Protein AF-A0A845X7D4-F1 (afdb_monomer_lite)

pLDDT: mean 82.33, std 16.06, range [38.34, 96.38]

Secondary structure (DSSP, 8-state):
---PPP----TT---HHHHHHHHHHHHHHHHTT--HHHHHHHHHTTTTT--HHHHHHHHHHHHHHHHH-SS--HHHHHHHHHHHHHHTT-GGGHHHHHHHHHHHHHHHHHHHHT----------

Foldseek 3Di:
DDDDDDDDDDPQADDLVVLVVLVVCLLVCLVVPPDLVNVVVSCVVCVVHYALVNLVVSLVVVLVVVLVDLDQDLSQLVSLQSSLVSQCVPVRCPSSSVSSNVSSVSSVVSNVVVPPDPCPPDDD

Radius of gyration: 17.52 Å; chains: 1; bounding box: 49×39×61 Å

Structure (mmCIF, N/CA/C/O backbone):
data_AF-A0A845X7D4-F1
#
_entry.id   AF-A0A845X7D4-F1
#
loop_
_atom_site.group_PDB
_atom_site.id
_atom_site.type_symbol
_atom_site.label_atom_id
_atom_site.label_alt_id
_atom_site.label_comp_id
_atom_site.label_asym_id
_atom_site.label_entity_id
_atom_site.label_seq_id
_atom_site.pdbx_PDB_ins_code
_atom_site.Cartn_x
_atom_site.Cartn_y
_atom_site.Cartn_z
_atom_site.occupancy
_atom_site.B_iso_or_equiv
_atom_site.auth_seq_id
_atom_site.auth_comp_id
_atom_site.auth_asym_id
_atom_site.auth_atom_id
_atom_site.pdbx_PDB_model_num
ATOM 1 N N . MET A 1 1 ? 12.071 -30.432 2.564 1.00 39.97 1 MET A N 1
ATOM 2 C CA . MET A 1 1 ? 12.683 -29.546 3.575 1.00 39.97 1 MET A CA 1
ATOM 3 C C . MET A 1 1 ? 11.753 -28.360 3.753 1.00 39.97 1 MET A C 1
ATOM 5 O O . MET A 1 1 ? 11.702 -27.494 2.894 1.00 39.97 1 MET A O 1
ATOM 9 N N . THR A 1 2 ? 10.911 -28.405 4.778 1.00 41.59 2 THR A N 1
ATOM 10 C CA . THR A 1 2 ? 9.905 -27.388 5.103 1.00 41.59 2 THR A CA 1
ATOM 11 C C . THR A 1 2 ? 10.550 -26.330 5.996 1.00 41.59 2 THR A C 1
ATOM 13 O O . THR A 1 2 ? 10.713 -26.557 7.192 1.00 41.59 2 THR A O 1
ATOM 16 N N . SER A 1 3 ? 10.941 -25.185 5.432 1.00 38.34 3 SER A N 1
ATOM 17 C CA . SER A 1 3 ? 11.359 -24.036 6.243 1.00 38.34 3 SER A CA 1
ATOM 18 C C . SER A 1 3 ? 10.124 -23.309 6.762 1.00 38.34 3 SER A C 1
ATOM 20 O O . SER A 1 3 ? 9.550 -22.466 6.081 1.00 38.34 3 SER A O 1
ATOM 22 N N . GLN A 1 4 ? 9.719 -23.667 7.978 1.00 43.06 4 GLN A N 1
ATOM 23 C CA . GLN A 1 4 ? 8.914 -22.802 8.833 1.00 43.06 4 GLN A CA 1
ATOM 24 C C . GLN A 1 4 ? 9.759 -21.579 9.220 1.00 43.06 4 GLN A C 1
ATOM 26 O O . GLN A 1 4 ? 10.882 -21.733 9.703 1.00 43.06 4 GLN A O 1
ATOM 31 N N . SER A 1 5 ? 9.233 -20.375 9.004 1.00 43.94 5 SER A N 1
ATOM 32 C CA . SER A 1 5 ? 9.766 -19.137 9.586 1.00 43.94 5 SER A CA 1
ATOM 33 C C . SER A 1 5 ? 8.995 -18.809 10.874 1.00 43.94 5 SER A C 1
ATOM 35 O O . SER A 1 5 ? 7.811 -19.131 10.959 1.00 43.94 5 SER A O 1
ATOM 37 N N . PRO A 1 6 ? 9.662 -18.252 11.899 1.00 47.12 6 PRO A N 1
ATOM 38 C CA . PRO A 1 6 ? 9.179 -18.261 13.277 1.00 47.12 6 PRO A CA 1
ATOM 39 C C . PRO A 1 6 ? 7.992 -17.315 13.480 1.00 47.12 6 PRO A C 1
ATOM 41 O O . PRO A 1 6 ? 8.130 -16.101 13.357 1.00 47.12 6 PRO A O 1
ATOM 44 N N . SER A 1 7 ? 6.846 -17.877 13.862 1.00 46.81 7 SER A N 1
ATOM 45 C CA . SER A 1 7 ? 5.705 -17.145 14.410 1.00 46.81 7 SER A CA 1
ATOM 46 C C . SER A 1 7 ? 6.124 -16.507 15.737 1.00 46.81 7 SER A C 1
ATOM 48 O O . SER A 1 7 ? 6.358 -17.220 16.715 1.00 46.81 7 SER A O 1
ATOM 50 N N . THR A 1 8 ? 6.252 -15.180 15.791 1.00 51.12 8 THR A N 1
ATOM 51 C CA . THR A 1 8 ? 6.519 -14.481 17.056 1.00 51.12 8 THR A CA 1
ATOM 52 C C . THR A 1 8 ? 5.199 -14.043 17.675 1.00 51.12 8 THR A C 1
ATOM 54 O O . THR A 1 8 ? 4.535 -13.123 17.214 1.00 51.12 8 THR A O 1
ATOM 57 N N . THR A 1 9 ? 4.826 -14.756 18.733 1.00 65.62 9 THR A N 1
ATOM 58 C CA . THR A 1 9 ? 3.685 -14.509 19.614 1.00 65.62 9 THR A CA 1
ATOM 59 C C . THR A 1 9 ? 3.789 -13.140 20.301 1.00 65.62 9 THR A C 1
ATOM 61 O O . THR A 1 9 ? 4.676 -12.918 21.122 1.00 65.62 9 THR A O 1
ATOM 64 N N . GLY A 1 10 ? 2.832 -12.258 20.004 1.00 41.97 10 GLY A N 1
ATOM 65 C CA . GLY A 1 10 ? 2.522 -10.993 20.683 1.00 41.97 10 GLY A CA 1
ATOM 66 C C . GLY A 1 10 ? 1.038 -10.644 20.455 1.00 41.97 10 GLY A C 1
ATOM 67 O O . GLY A 1 10 ? 0.428 -11.221 19.558 1.00 41.97 10 GLY A O 1
ATOM 68 N N . PRO A 1 11 ? 0.401 -9.806 21.292 1.00 43.91 11 PRO A N 1
ATOM 69 C CA . PRO A 1 11 ? -1.053 -9.795 21.499 1.00 43.91 11 PRO A CA 1
ATOM 70 C C . PRO A 1 11 ? -1.843 -9.455 20.227 1.00 43.91 11 PRO A C 1
ATOM 72 O O . PRO A 1 11 ? -1.769 -8.332 19.761 1.00 43.91 11 PRO A O 1
ATOM 75 N N . VAL A 1 12 ? -2.612 -10.422 19.706 1.00 51.91 12 VAL A N 1
ATOM 76 C CA . VAL A 1 12 ? -3.676 -10.313 18.673 1.00 51.91 12 VAL A CA 1
ATOM 77 C C . VAL A 1 12 ? -3.433 -9.290 17.543 1.00 51.91 12 VAL A C 1
ATOM 79 O O . VAL A 1 12 ? -4.366 -8.680 17.033 1.00 51.91 12 VAL A O 1
ATOM 82 N N . THR A 1 13 ? -2.187 -9.108 17.117 1.00 57.41 13 THR A N 1
ATOM 83 C CA . THR A 1 13 ? -1.832 -8.338 15.923 1.00 57.41 13 THR A CA 1
ATOM 84 C C . THR A 1 13 ? -1.454 -9.303 14.809 1.00 57.41 13 THR A C 1
ATOM 86 O O . THR A 1 13 ? -0.921 -10.389 15.044 1.00 57.41 13 THR A O 1
ATOM 89 N N . LEU A 1 14 ? -1.790 -8.943 13.573 1.00 74.94 14 LEU A N 1
ATOM 90 C CA . LEU A 1 14 ? -1.431 -9.740 12.408 1.00 74.94 14 LEU A CA 1
ATOM 91 C C . LEU A 1 14 ? 0.101 -9.872 12.285 1.00 74.94 14 LEU A C 1
ATOM 93 O O . LEU A 1 14 ? 0.813 -8.871 12.315 1.00 74.94 14 LEU A O 1
ATOM 97 N N . ASP A 1 15 ? 0.604 -11.095 12.102 1.00 81.56 15 ASP A N 1
ATOM 98 C CA . ASP A 1 15 ? 2.016 -11.338 11.773 1.00 81.56 15 ASP A CA 1
ATOM 99 C C . ASP A 1 15 ? 2.317 -10.944 10.311 1.00 81.56 15 ASP A C 1
ATOM 101 O O . ASP A 1 15 ? 1.406 -10.802 9.485 1.00 81.56 15 ASP A O 1
ATOM 105 N N . ALA A 1 16 ? 3.599 -10.801 9.962 1.00 80.62 16 ALA A N 1
ATOM 106 C CA . ALA A 1 16 ? 4.057 -10.449 8.622 1.00 80.62 16 ALA A CA 1
ATOM 107 C C . ALA A 1 16 ? 3.456 -11.329 7.511 1.00 80.62 16 ALA A C 1
ATOM 109 O O . ALA A 1 16 ? 3.140 -10.811 6.439 1.00 80.62 16 ALA A O 1
ATOM 110 N N . ALA A 1 17 ? 3.256 -12.628 7.759 1.00 85.38 17 ALA A N 1
ATOM 111 C CA . ALA A 1 17 ? 2.624 -13.527 6.789 1.00 85.38 17 ALA A CA 1
ATOM 112 C C . ALA A 1 17 ? 1.143 -13.192 6.546 1.00 85.38 17 ALA A C 1
ATOM 114 O O . ALA A 1 17 ? 0.632 -13.307 5.431 1.00 85.38 17 ALA A O 1
ATOM 115 N N . GLY A 1 18 ? 0.432 -12.745 7.580 1.00 89.94 18 GLY A N 1
ATOM 116 C CA . GLY A 1 18 ? -0.958 -12.350 7.419 1.00 89.94 18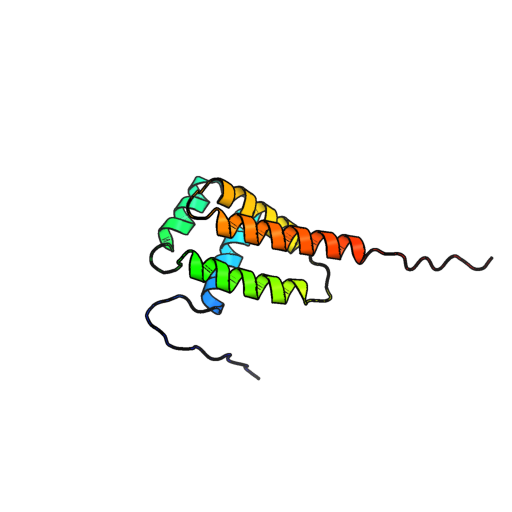 GLY A CA 1
ATOM 117 C C . GLY A 1 18 ? -1.085 -11.005 6.693 1.00 89.94 18 GLY A C 1
ATOM 118 O O . GLY A 1 18 ? -1.980 -10.852 5.865 1.00 89.94 18 GLY A O 1
ATOM 119 N N . TYR A 1 19 ? -0.184 -10.048 6.948 1.00 90.31 19 TYR A N 1
ATOM 120 C CA . TYR A 1 19 ? -0.145 -8.797 6.184 1.00 90.31 19 TYR A CA 1
ATOM 121 C C . TYR A 1 19 ? 0.179 -9.053 4.711 1.00 90.31 19 TYR A C 1
ATOM 123 O O . TYR A 1 19 ? -0.454 -8.464 3.839 1.00 90.31 19 TYR A O 1
ATOM 131 N N . GLU A 1 20 ? 1.081 -9.994 4.427 1.00 90.75 20 GLU A N 1
ATOM 132 C CA . GLU A 1 20 ? 1.369 -10.438 3.063 1.00 90.75 20 GLU A CA 1
ATOM 133 C C . GLU A 1 20 ? 0.132 -11.015 2.375 1.00 90.75 20 GLU A C 1
ATOM 135 O O . GLU A 1 20 ? -0.172 -10.647 1.238 1.00 90.75 20 GLU A O 1
ATOM 140 N N . PHE A 1 21 ? -0.636 -11.848 3.078 1.00 91.81 21 PHE A N 1
ATOM 141 C CA . PHE A 1 21 ? -1.898 -12.369 2.564 1.00 91.81 21 PHE A CA 1
ATOM 142 C C . PHE A 1 21 ? -2.911 -11.251 2.271 1.00 91.81 21 PHE A C 1
ATOM 144 O O . PHE A 1 21 ? -3.486 -11.208 1.183 1.00 91.81 21 PHE A O 1
ATOM 151 N N . LEU A 1 22 ? -3.113 -10.317 3.208 1.00 93.44 22 LEU A N 1
ATOM 152 C CA . LEU A 1 22 ? -4.031 -9.189 3.019 1.00 93.44 22 LEU A CA 1
ATOM 153 C C . LEU A 1 22 ? -3.599 -8.287 1.862 1.00 93.44 22 LEU A C 1
ATOM 155 O O . LEU A 1 22 ? -4.438 -7.869 1.067 1.00 93.44 22 LEU A O 1
ATOM 159 N N . TRP A 1 23 ? -2.302 -8.009 1.748 1.00 93.38 23 TRP A N 1
ATOM 160 C CA . TRP A 1 23 ? -1.753 -7.196 0.671 1.00 93.38 23 TRP A CA 1
ATOM 161 C C . TRP A 1 23 ? -1.906 -7.873 -0.686 1.00 93.38 23 TRP A C 1
ATOM 163 O O . TRP A 1 23 ? -2.315 -7.234 -1.651 1.00 93.38 23 TRP A O 1
ATOM 173 N N . THR A 1 24 ? -1.650 -9.178 -0.756 1.00 92.31 24 THR A N 1
ATOM 174 C CA . THR A 1 24 ? -1.829 -9.967 -1.980 1.00 92.31 24 THR A CA 1
ATOM 175 C C . THR A 1 24 ? -3.286 -9.927 -2.432 1.00 92.31 24 THR A C 1
ATOM 177 O O . THR A 1 24 ? -3.556 -9.558 -3.572 1.00 92.31 24 THR A O 1
ATOM 180 N N . GLN A 1 25 ? -4.228 -10.152 -1.512 1.00 93.31 25 GLN A N 1
ATOM 181 C CA . GLN A 1 25 ? -5.661 -10.041 -1.794 1.00 93.31 25 GLN A CA 1
ATOM 182 C C . GLN A 1 25 ? -6.061 -8.640 -2.271 1.00 93.31 25 GLN A C 1
ATOM 184 O O . GLN A 1 25 ? -6.920 -8.505 -3.141 1.00 93.31 25 GLN A O 1
ATOM 189 N N . LEU A 1 26 ? -5.436 -7.591 -1.731 1.00 92.81 26 LEU A N 1
ATOM 190 C CA . LEU A 1 26 ? -5.682 -6.212 -2.142 1.00 92.81 26 LEU A CA 1
ATOM 191 C C . LEU A 1 26 ? -5.159 -5.936 -3.561 1.00 92.81 26 LEU A C 1
ATOM 193 O O . LEU A 1 26 ? -5.869 -5.334 -4.366 1.00 92.81 26 LEU A O 1
ATOM 197 N N . LEU A 1 27 ? -3.950 -6.407 -3.886 1.00 93.06 27 LEU A N 1
ATOM 198 C CA . LEU A 1 27 ? -3.352 -6.290 -5.220 1.00 93.06 27 LEU A CA 1
ATOM 199 C C . LEU A 1 27 ? -4.161 -7.061 -6.265 1.00 93.06 27 LEU A C 1
ATOM 201 O O . LEU A 1 27 ? -4.426 -6.542 -7.349 1.00 93.06 27 LEU A O 1
ATOM 205 N N . GLU A 1 28 ? -4.558 -8.291 -5.943 1.00 93.06 28 GLU A N 1
ATOM 206 C CA . GLU A 1 28 ? -5.410 -9.111 -6.798 1.00 93.06 28 GLU A CA 1
ATOM 207 C C . GLU A 1 28 ? -6.786 -8.475 -6.960 1.00 93.06 28 GLU A C 1
ATOM 209 O O . GLU A 1 28 ? -7.283 -8.363 -8.076 1.00 93.06 28 GLU A O 1
ATOM 214 N N . GLY A 1 29 ? -7.394 -8.007 -5.873 1.00 92.31 29 GLY A N 1
ATOM 215 C CA . GLY A 1 29 ? -8.682 -7.333 -5.903 1.00 92.31 29 GLY A CA 1
ATOM 216 C C . GLY A 1 29 ? -8.676 -6.102 -6.806 1.00 92.31 29 GLY A C 1
ATOM 217 O O . GLY A 1 29 ? -9.520 -5.983 -7.696 1.00 92.31 29 GLY A O 1
ATOM 218 N N . ALA A 1 30 ? -7.683 -5.228 -6.636 1.00 89.12 30 ALA A N 1
ATOM 219 C CA . ALA A 1 30 ? -7.502 -4.052 -7.480 1.00 89.12 30 ALA A CA 1
ATOM 220 C C . ALA A 1 30 ? -7.295 -4.433 -8.958 1.00 89.12 30 ALA A C 1
ATOM 222 O O . ALA A 1 30 ? -7.942 -3.865 -9.836 1.00 89.12 30 ALA A O 1
ATOM 223 N N . ALA A 1 31 ? -6.463 -5.442 -9.243 1.00 87.62 31 ALA A N 1
ATOM 224 C CA . ALA A 1 31 ? -6.236 -5.926 -10.607 1.00 87.62 31 ALA A CA 1
ATOM 225 C C . ALA A 1 31 ? -7.489 -6.562 -11.243 1.00 87.62 31 ALA A C 1
ATOM 227 O O . ALA A 1 31 ? -7.683 -6.464 -12.452 1.00 87.62 31 ALA A O 1
ATOM 228 N N . ASN A 1 32 ? -8.363 -7.171 -10.438 1.00 89.69 32 ASN A N 1
ATOM 229 C CA . ASN A 1 32 ? -9.638 -7.756 -10.864 1.00 89.69 32 ASN A CA 1
ATOM 230 C C . ASN A 1 32 ? -10.796 -6.736 -10.896 1.00 89.69 32 ASN A C 1
ATOM 232 O O . ASN A 1 32 ? -11.961 -7.128 -10.983 1.00 89.69 32 ASN A O 1
ATOM 236 N N . GLY A 1 33 ? -10.504 -5.433 -10.813 1.00 87.75 33 GLY A N 1
ATOM 237 C CA . GLY A 1 33 ? -11.500 -4.372 -10.971 1.00 87.75 33 GLY A CA 1
ATOM 238 C C . GLY A 1 33 ? -12.377 -4.147 -9.741 1.00 87.75 33 GLY A C 1
ATOM 239 O O . GLY A 1 33 ? -13.572 -3.878 -9.874 1.00 87.75 33 GLY A O 1
ATOM 240 N N . TRP A 1 34 ? -11.826 -4.278 -8.530 1.00 91.00 34 TRP A N 1
ATOM 241 C CA . TRP A 1 34 ? -12.542 -3.857 -7.325 1.00 91.00 34 TRP A CA 1
ATOM 242 C C . TRP A 1 34 ? -12.943 -2.382 -7.403 1.00 91.00 34 TRP A C 1
ATOM 244 O O . TRP A 1 34 ? -12.108 -1.492 -7.532 1.00 91.00 34 TRP A O 1
ATOM 254 N N . ASP A 1 35 ? -14.242 -2.125 -7.258 1.00 86.31 35 ASP A N 1
ATOM 255 C CA . ASP A 1 35 ? -14.751 -0.770 -7.081 1.00 86.31 35 ASP A CA 1
ATOM 256 C C . ASP A 1 35 ? -14.501 -0.264 -5.644 1.00 86.31 35 ASP A C 1
ATOM 258 O O . ASP A 1 35 ? -14.300 -1.048 -4.704 1.00 86.31 35 ASP A O 1
ATOM 262 N N . ARG A 1 36 ? -14.573 1.059 -5.445 1.00 83.88 36 ARG A N 1
ATOM 263 C CA . ARG A 1 36 ? -14.403 1.730 -4.146 1.00 83.88 36 ARG A CA 1
ATOM 264 C C . ARG A 1 36 ? -15.235 1.113 -3.028 1.00 83.88 36 ARG A C 1
ATOM 266 O O . ARG A 1 36 ? -14.754 1.039 -1.899 1.00 83.88 36 ARG A O 1
ATOM 273 N N . HIS A 1 37 ? -16.468 0.683 -3.295 1.00 88.94 37 HIS A N 1
ATOM 274 C CA . HIS A 1 37 ? -17.301 0.067 -2.254 1.00 88.94 37 HIS A CA 1
ATOM 275 C C . HIS A 1 37 ? -16.700 -1.250 -1.736 1.00 88.94 37 HIS A C 1
ATOM 277 O O . HIS A 1 37 ? -16.682 -1.510 -0.533 1.00 88.94 37 HIS A O 1
ATOM 283 N N . ARG A 1 38 ? -16.158 -2.076 -2.638 1.00 91.12 38 ARG A N 1
ATOM 284 C CA . ARG A 1 38 ? -15.566 -3.371 -2.286 1.00 91.12 38 ARG A CA 1
ATOM 285 C C . ARG A 1 38 ? -14.269 -3.197 -1.504 1.00 91.12 38 ARG A C 1
ATOM 287 O O . ARG A 1 38 ? -14.046 -3.918 -0.536 1.00 91.12 38 ARG A O 1
ATOM 294 N N . MET A 1 39 ? -13.471 -2.200 -1.878 1.00 89.00 39 MET A N 1
ATOM 295 C CA . MET A 1 39 ? -12.236 -1.860 -1.176 1.00 89.00 39 MET A CA 1
ATOM 296 C C . MET A 1 39 ? -12.510 -1.348 0.240 1.00 89.00 39 MET A C 1
ATOM 298 O O . MET A 1 39 ? -11.907 -1.830 1.191 1.00 89.00 39 MET A O 1
ATOM 302 N N . GLN A 1 40 ? -13.490 -0.452 0.405 1.00 88.62 40 GLN A N 1
ATOM 303 C CA . GLN A 1 40 ? -13.922 0.012 1.729 1.00 88.62 40 GLN A CA 1
ATOM 304 C C . GLN A 1 40 ? -14.402 -1.143 2.609 1.00 88.62 40 GLN A C 1
ATOM 306 O O . GLN A 1 40 ? -13.988 -1.251 3.759 1.00 88.62 40 GLN A O 1
ATOM 311 N N . LYS A 1 41 ? -15.223 -2.046 2.057 1.00 91.44 41 LYS A N 1
ATOM 312 C CA . LYS A 1 41 ? -15.695 -3.226 2.790 1.00 91.44 41 LYS A CA 1
ATOM 313 C C . LYS A 1 41 ? -14.538 -4.121 3.236 1.00 91.44 41 LYS A C 1
ATOM 315 O O . LYS A 1 41 ? -14.560 -4.602 4.361 1.00 91.44 41 LYS A O 1
ATOM 320 N N . PHE A 1 42 ? -13.531 -4.322 2.387 1.00 91.88 42 PHE A N 1
ATOM 321 C CA . PHE A 1 42 ? -12.340 -5.087 2.750 1.00 91.88 42 PHE A CA 1
ATOM 322 C C . PHE A 1 42 ? -11.617 -4.470 3.953 1.00 91.88 42 PHE A C 1
ATOM 324 O O . PHE A 1 42 ? -11.344 -5.183 4.915 1.00 91.88 42 PHE A O 1
ATOM 331 N N . PHE A 1 43 ? -11.369 -3.156 3.933 1.00 89.69 43 PHE A N 1
ATOM 332 C CA . PHE A 1 43 ? -10.728 -2.459 5.052 1.00 89.69 43 PHE A CA 1
ATOM 333 C C . PHE A 1 43 ? -11.561 -2.515 6.332 1.00 89.69 43 PHE A C 1
ATOM 335 O O . PHE A 1 43 ? -11.015 -2.835 7.384 1.00 89.69 43 PHE A O 1
ATOM 342 N N . ALA A 1 44 ? -12.879 -2.337 6.233 1.00 89.94 44 ALA A N 1
ATOM 343 C CA . ALA A 1 44 ? -13.778 -2.452 7.379 1.00 89.94 44 ALA A CA 1
ATOM 344 C C . ALA A 1 44 ? -13.787 -3.863 8.004 1.00 89.94 44 ALA A C 1
ATOM 346 O O . ALA A 1 44 ? -13.994 -4.037 9.198 1.00 89.94 44 ALA A O 1
ATOM 347 N N . GLN A 1 45 ? -13.525 -4.910 7.215 1.00 91.25 45 GLN A N 1
ATOM 348 C CA . GLN A 1 45 ? -13.425 -6.278 7.736 1.00 91.25 45 GLN A CA 1
ATOM 349 C C . GLN A 1 45 ? -12.108 -6.568 8.464 1.00 91.25 45 GLN A C 1
ATOM 351 O O . GLN A 1 45 ? -11.992 -7.606 9.117 1.00 91.25 45 GLN A O 1
ATOM 356 N N . ILE A 1 46 ? -11.096 -5.712 8.312 1.00 89.50 46 ILE A N 1
ATOM 357 C CA . ILE A 1 46 ? -9.763 -5.931 8.882 1.00 89.50 46 ILE A CA 1
ATOM 358 C C . ILE A 1 46 ? -9.313 -4.814 9.822 1.00 89.50 46 ILE A C 1
ATOM 360 O O . ILE A 1 46 ? -8.241 -4.951 10.402 1.00 89.50 46 ILE A O 1
ATOM 364 N N . GLU A 1 47 ? -10.097 -3.749 9.989 1.00 85.50 47 GLU A N 1
ATOM 365 C CA . GLU A 1 47 ? -9.729 -2.568 10.781 1.00 85.50 47 GLU A CA 1
ATOM 366 C C . GLU A 1 47 ? -9.368 -2.904 12.236 1.00 85.50 47 GLU A C 1
ATOM 368 O O . GLU A 1 47 ? -8.416 -2.343 12.768 1.00 85.50 47 GLU A O 1
ATOM 373 N N . ASP A 1 48 ? -10.044 -3.891 12.831 1.00 86.00 48 ASP A N 1
ATOM 374 C CA . ASP A 1 48 ? -9.815 -4.354 14.208 1.00 86.00 48 ASP A CA 1
ATOM 375 C C . ASP A 1 48 ? -8.437 -5.014 14.402 1.00 86.00 48 ASP A C 1
ATOM 377 O O . ASP A 1 48 ? -7.832 -4.941 15.467 1.00 86.00 48 ASP A O 1
ATOM 381 N N . ARG A 1 49 ? -7.904 -5.629 13.341 1.00 86.44 49 ARG A N 1
ATOM 382 C CA . ARG A 1 49 ? -6.702 -6.477 13.395 1.00 86.44 49 ARG A CA 1
ATOM 383 C C . ARG A 1 49 ? -5.505 -5.924 12.621 1.00 86.44 49 ARG A C 1
ATOM 385 O O . ARG A 1 49 ? -4.394 -6.429 12.775 1.00 86.44 49 ARG A O 1
ATOM 392 N N . ALA A 1 50 ? -5.729 -4.929 11.761 1.00 87.62 50 ALA A N 1
ATOM 393 C CA . ALA A 1 50 ? -4.733 -4.378 10.851 1.00 87.62 50 ALA A CA 1
ATOM 394 C C . ALA A 1 50 ? -4.653 -2.850 10.983 1.00 87.62 50 ALA A C 1
ATOM 396 O O . ALA A 1 50 ? -5.289 -2.101 10.238 1.00 87.62 50 ALA A O 1
ATOM 397 N N . THR A 1 51 ? -3.836 -2.391 11.930 1.00 89.69 51 THR A N 1
ATOM 398 C CA . THR A 1 51 ? -3.665 -0.962 12.219 1.00 89.69 51 THR A CA 1
ATOM 399 C C . THR A 1 51 ? -2.792 -0.270 11.167 1.00 89.69 51 THR A C 1
ATOM 401 O O . THR A 1 51 ? -1.915 -0.889 10.561 1.00 89.69 51 THR A O 1
ATOM 404 N N . ILE A 1 52 ? -3.011 1.034 10.962 1.00 90.75 52 ILE A N 1
ATOM 405 C CA . ILE A 1 52 ? -2.207 1.882 10.062 1.00 90.75 52 ILE A CA 1
ATOM 406 C C . ILE A 1 52 ? -0.694 1.799 10.338 1.00 90.75 52 ILE A C 1
ATOM 408 O O . ILE A 1 52 ? 0.048 1.534 9.392 1.00 90.75 52 ILE A O 1
ATOM 412 N N . PRO A 1 53 ? -0.194 1.953 11.583 1.00 91.00 53 PRO A N 1
ATOM 413 C CA . PRO A 1 53 ? 1.246 1.875 11.835 1.00 91.00 53 PRO A CA 1
ATOM 414 C C . PRO A 1 53 ? 1.840 0.509 11.473 1.00 91.00 53 PRO A C 1
ATOM 416 O O . PRO A 1 53 ? 2.939 0.446 10.929 1.00 91.00 53 PRO A O 1
ATOM 419 N N . ALA A 1 54 ? 1.110 -0.582 11.712 1.00 89.88 54 ALA A N 1
ATOM 420 C CA . ALA A 1 54 ? 1.575 -1.917 11.351 1.00 89.88 54 ALA A CA 1
ATOM 421 C C . ALA A 1 54 ? 1.518 -2.166 9.830 1.00 89.88 54 ALA A C 1
ATOM 423 O O . ALA A 1 54 ? 2.403 -2.826 9.289 1.00 89.88 54 ALA A O 1
ATOM 424 N N . TRP A 1 55 ? 0.555 -1.565 9.117 1.00 92.19 55 TRP A N 1
ATOM 425 C CA . TRP A 1 55 ? 0.575 -1.507 7.650 1.00 92.19 55 TRP A CA 1
ATOM 426 C C . TRP A 1 55 ? 1.821 -0.798 7.121 1.00 92.19 55 TRP A C 1
ATOM 428 O O . TRP A 1 55 ? 2.461 -1.311 6.207 1.00 92.19 55 TRP A O 1
ATOM 438 N N . LEU A 1 56 ? 2.167 0.361 7.686 1.00 93.94 56 LEU A N 1
ATOM 439 C CA . LEU A 1 56 ? 3.331 1.143 7.269 1.00 93.94 56 LEU A CA 1
ATOM 440 C C . LEU A 1 56 ? 4.645 0.401 7.525 1.00 93.94 56 LEU A C 1
ATOM 442 O O . LEU A 1 56 ? 5.486 0.338 6.627 1.00 93.94 56 LEU A O 1
ATOM 446 N N . ASP A 1 57 ? 4.811 -0.191 8.711 1.00 92.62 57 ASP A N 1
ATOM 447 C CA . ASP A 1 57 ? 6.008 -0.966 9.052 1.00 92.62 57 ASP A CA 1
ATOM 448 C C . ASP A 1 57 ? 6.182 -2.157 8.102 1.00 92.62 57 ASP A C 1
ATOM 450 O O . ASP A 1 57 ? 7.216 -2.296 7.435 1.00 92.62 57 ASP A O 1
ATOM 454 N N . TRP A 1 58 ? 5.126 -2.961 7.948 1.00 93.38 58 TRP A N 1
ATOM 455 C CA . TRP A 1 58 ? 5.160 -4.124 7.074 1.00 93.38 58 TRP A CA 1
ATOM 456 C C . TRP A 1 58 ? 5.408 -3.734 5.613 1.00 93.38 58 TRP A C 1
ATOM 458 O O . TRP A 1 58 ? 6.284 -4.310 4.963 1.00 93.38 58 TRP A O 1
ATOM 468 N N . LEU A 1 59 ? 4.691 -2.728 5.098 1.00 95.00 59 LEU A N 1
ATOM 469 C CA . LEU A 1 59 ? 4.823 -2.273 3.714 1.00 95.00 59 LEU A CA 1
ATOM 470 C C . LEU A 1 59 ? 6.209 -1.674 3.452 1.00 95.00 59 LEU A C 1
ATOM 472 O O . LEU A 1 59 ? 6.774 -1.879 2.378 1.00 95.00 59 LEU A O 1
ATOM 476 N N . GLY A 1 60 ? 6.802 -1.001 4.439 1.00 94.88 60 GLY A N 1
ATOM 477 C CA . GLY A 1 60 ? 8.176 -0.514 4.370 1.00 94.88 60 GLY A CA 1
ATOM 478 C C . GLY A 1 60 ? 9.188 -1.656 4.259 1.00 94.88 60 GLY A C 1
ATOM 479 O O . GLY A 1 60 ? 10.095 -1.611 3.424 1.00 94.88 60 GLY A O 1
ATOM 480 N N . GLN A 1 61 ? 9.023 -2.719 5.050 1.00 92.62 61 GLN A N 1
ATOM 481 C CA . GLN A 1 61 ? 9.882 -3.906 4.984 1.00 92.62 61 GLN A CA 1
ATOM 482 C C . GLN A 1 61 ? 9.683 -4.684 3.676 1.00 92.62 61 GLN A C 1
ATOM 484 O O . GLN A 1 61 ? 10.661 -5.124 3.067 1.00 92.62 61 GLN A O 1
ATOM 489 N N . PHE A 1 62 ? 8.440 -4.816 3.209 1.00 92.44 62 PHE A N 1
ATOM 490 C CA . PHE A 1 62 ? 8.111 -5.379 1.901 1.00 92.44 62 PHE A CA 1
ATOM 491 C C . PHE A 1 62 ? 8.780 -4.581 0.776 1.00 92.44 62 PHE A C 1
ATOM 493 O O . PHE A 1 62 ? 9.484 -5.164 -0.045 1.00 92.44 62 PHE A O 1
ATOM 500 N N . GLY A 1 63 ? 8.650 -3.250 0.794 1.00 92.00 63 GLY A N 1
ATOM 501 C CA . GLY A 1 63 ? 9.281 -2.326 -0.148 1.00 92.00 63 GLY A CA 1
ATOM 502 C C . GLY A 1 63 ? 10.790 -2.531 -0.247 1.00 92.00 63 GLY A C 1
ATOM 503 O O . GLY A 1 63 ? 11.316 -2.747 -1.336 1.00 92.00 63 GLY A O 1
ATOM 504 N N . LYS A 1 64 ? 11.489 -2.563 0.894 1.00 92.69 64 LYS A N 1
ATOM 505 C CA . LYS A 1 64 ? 12.935 -2.844 0.936 1.00 92.69 64 LYS A CA 1
ATOM 506 C C . LYS A 1 64 ? 13.278 -4.195 0.304 1.00 92.69 64 LYS A C 1
ATOM 508 O O . LYS A 1 64 ? 14.230 -4.270 -0.467 1.00 92.69 64 LYS A O 1
ATOM 513 N N . LYS A 1 65 ? 12.504 -5.249 0.595 1.00 89.94 65 LYS A N 1
ATOM 514 C CA . LYS A 1 65 ? 12.718 -6.594 0.031 1.00 89.94 65 LYS A CA 1
ATOM 515 C C . LYS A 1 65 ? 12.526 -6.618 -1.486 1.00 89.94 65 LYS A C 1
ATOM 517 O O . LYS A 1 65 ? 13.383 -7.140 -2.193 1.00 89.94 65 LYS A O 1
ATOM 522 N N . VAL A 1 66 ? 11.430 -6.050 -1.994 1.00 90.56 66 VAL A N 1
ATOM 523 C CA . VAL A 1 66 ? 11.138 -6.070 -3.438 1.00 90.56 66 VAL A CA 1
ATOM 524 C C . VAL A 1 66 ? 12.090 -5.180 -4.222 1.00 90.56 66 VAL A C 1
ATOM 526 O O . VAL A 1 66 ? 12.517 -5.564 -5.305 1.00 90.56 66 VAL A O 1
ATOM 529 N N . LEU A 1 67 ? 12.495 -4.040 -3.657 1.00 89.19 67 LEU A N 1
ATOM 530 C CA . LEU A 1 67 ? 13.511 -3.183 -4.255 1.00 89.19 67 LEU A CA 1
ATOM 531 C C . LEU A 1 67 ? 14.892 -3.842 -4.198 1.00 89.19 67 LEU A C 1
ATOM 533 O O . LEU A 1 67 ? 15.665 -3.696 -5.132 1.00 89.19 67 LEU A O 1
ATOM 537 N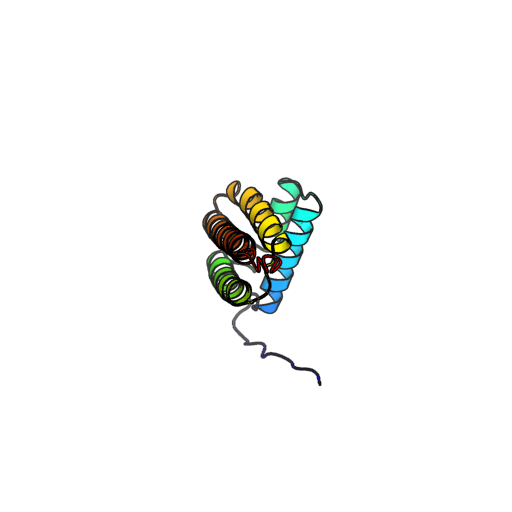 N . ALA A 1 68 ? 15.238 -4.609 -3.166 1.00 88.25 68 ALA A N 1
ATOM 538 C CA . ALA A 1 68 ? 16.509 -5.335 -3.145 1.00 88.25 68 ALA A CA 1
ATOM 539 C C . ALA A 1 68 ? 16.589 -6.453 -4.206 1.00 88.25 68 ALA A C 1
ATOM 541 O O . ALA A 1 68 ? 17.689 -6.895 -4.537 1.00 88.25 68 ALA A O 1
ATOM 542 N N . SER A 1 69 ? 15.455 -6.900 -4.759 1.00 83.81 69 SER A N 1
ATOM 543 C CA . SER A 1 69 ? 15.429 -7.948 -5.779 1.00 83.81 69 SER A CA 1
ATOM 544 C C . SER A 1 69 ? 16.055 -7.467 -7.099 1.00 83.81 69 SER A C 1
ATOM 546 O O . SER A 1 69 ? 15.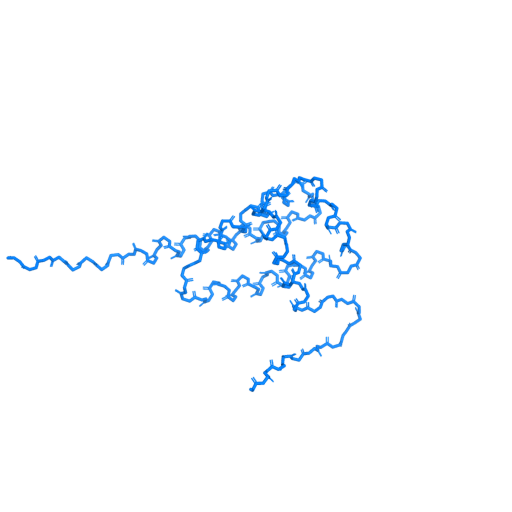722 -6.382 -7.582 1.00 83.81 69 SER A O 1
ATOM 548 N N . PRO A 1 70 ? 16.931 -8.268 -7.735 1.00 75.88 70 PRO A N 1
ATOM 549 C CA . PRO A 1 70 ? 17.533 -7.923 -9.024 1.00 75.88 70 PRO A CA 1
ATOM 550 C C . PRO A 1 70 ? 16.542 -8.019 -10.192 1.00 75.88 70 PRO A C 1
ATOM 552 O O . PRO A 1 70 ? 16.838 -7.550 -11.287 1.00 75.88 70 PRO A O 1
ATOM 555 N N . THR A 1 71 ? 15.375 -8.635 -9.984 1.00 78.44 71 THR A N 1
ATOM 556 C CA . THR A 1 71 ? 14.396 -8.852 -11.054 1.00 78.44 71 THR A CA 1
ATOM 557 C C . THR A 1 71 ? 13.487 -7.631 -11.203 1.00 78.44 71 THR A C 1
ATOM 559 O O . THR A 1 71 ? 12.774 -7.295 -10.252 1.00 78.44 71 THR A O 1
ATOM 562 N N . PRO A 1 72 ? 13.443 -6.979 -12.379 1.00 76.94 72 PRO A N 1
ATOM 563 C CA . PRO A 1 72 ? 12.502 -5.894 -12.617 1.00 76.94 72 PRO A CA 1
ATOM 564 C C . PRO A 1 72 ? 11.063 -6.425 -12.573 1.00 76.94 72 PRO A C 1
ATOM 566 O O . PRO A 1 72 ? 10.717 -7.364 -13.286 1.00 76.94 72 PRO A O 1
ATOM 569 N N . ASN A 1 73 ? 10.207 -5.819 -11.746 1.00 86.19 73 ASN A N 1
ATOM 570 C CA . ASN A 1 73 ? 8.818 -6.250 -11.580 1.00 86.19 73 ASN A CA 1
ATOM 571 C C . ASN A 1 73 ? 7.831 -5.113 -11.891 1.00 86.19 73 ASN A C 1
ATOM 573 O O . ASN A 1 73 ? 7.272 -4.468 -11.001 1.00 86.19 73 ASN A O 1
ATOM 577 N N . LE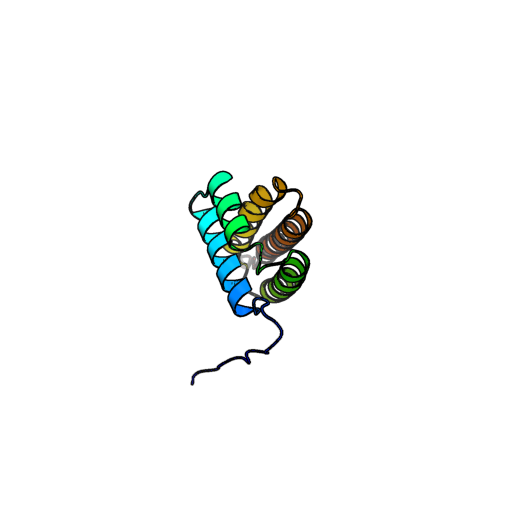U A 1 74 ? 7.631 -4.863 -13.190 1.00 89.44 74 LEU A N 1
ATOM 578 C CA . LEU A 1 74 ? 6.694 -3.848 -13.692 1.00 89.44 74 LEU A CA 1
ATOM 579 C C . LEU A 1 74 ? 5.236 -4.162 -13.345 1.00 89.44 74 LEU A C 1
ATOM 581 O O . LEU A 1 74 ? 4.449 -3.244 -13.126 1.00 89.44 74 LEU A O 1
ATOM 585 N N . GLU A 1 75 ? 4.875 -5.443 -13.299 1.00 90.38 75 GLU A N 1
ATOM 586 C CA . GLU A 1 75 ? 3.531 -5.886 -12.928 1.00 90.38 75 GLU A CA 1
ATOM 587 C C . GLU A 1 75 ? 3.224 -5.509 -11.474 1.00 90.38 75 GLU A C 1
ATOM 589 O O . GLU A 1 75 ? 2.209 -4.869 -11.200 1.00 90.38 75 GLU A O 1
ATOM 594 N N . LEU A 1 76 ? 4.143 -5.806 -10.549 1.00 91.44 76 LEU A N 1
ATOM 595 C CA . LEU A 1 76 ? 4.014 -5.394 -9.154 1.00 91.44 76 LEU A CA 1
ATOM 596 C C . LEU A 1 76 ? 3.911 -3.871 -9.031 1.00 91.44 76 LEU A C 1
ATOM 598 O O . LEU A 1 76 ? 3.015 -3.385 -8.347 1.00 91.44 76 LEU A O 1
ATOM 602 N N . ALA A 1 77 ? 4.764 -3.116 -9.731 1.00 92.94 77 ALA A N 1
ATOM 603 C CA . ALA A 1 77 ? 4.687 -1.656 -9.736 1.00 92.94 77 ALA A CA 1
ATOM 604 C C . ALA A 1 77 ? 3.304 -1.150 -10.188 1.00 92.94 77 ALA A C 1
ATOM 606 O O . ALA A 1 77 ? 2.716 -0.290 -9.538 1.00 92.94 77 ALA A O 1
ATOM 607 N N . ARG A 1 78 ? 2.733 -1.709 -11.264 1.00 92.94 78 ARG A N 1
ATOM 608 C CA . ARG A 1 78 ? 1.385 -1.336 -11.730 1.00 92.94 78 ARG A CA 1
ATOM 609 C C . ARG A 1 78 ? 0.313 -1.621 -10.680 1.00 92.94 78 ARG A C 1
ATOM 611 O O . ARG A 1 78 ? -0.517 -0.754 -10.420 1.00 92.94 78 ARG A O 1
ATOM 618 N N . ARG A 1 79 ? 0.343 -2.799 -10.051 1.00 93.50 79 ARG A N 1
ATOM 619 C CA . ARG A 1 79 ? -0.637 -3.175 -9.018 1.00 93.50 79 ARG A CA 1
ATOM 620 C C . ARG A 1 79 ? -0.526 -2.308 -7.765 1.00 93.50 79 ARG A C 1
ATOM 622 O O . ARG A 1 79 ? -1.549 -1.919 -7.213 1.00 93.50 79 ARG A O 1
ATOM 629 N N . LEU A 1 80 ? 0.693 -1.957 -7.353 1.00 94.56 80 LEU A N 1
ATOM 630 C CA . LEU A 1 80 ? 0.925 -1.040 -6.234 1.00 94.56 80 LEU A CA 1
ATOM 631 C C . LEU A 1 80 ? 0.347 0.355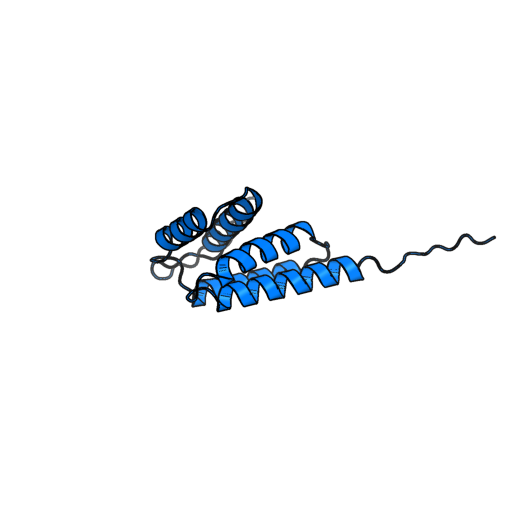 -6.513 1.00 94.56 80 LEU A C 1
ATOM 633 O O . LEU A 1 80 ? -0.300 0.918 -5.634 1.00 94.56 80 LEU A O 1
ATOM 637 N N . ILE A 1 81 ? 0.514 0.882 -7.734 1.00 94.44 81 ILE A N 1
ATOM 638 C CA . ILE A 1 81 ? -0.098 2.161 -8.142 1.00 94.44 81 ILE A CA 1
ATOM 639 C C . ILE A 1 81 ? -1.622 2.069 -8.065 1.00 94.44 81 ILE A C 1
ATOM 641 O O . ILE A 1 81 ? -2.246 2.950 -7.482 1.00 94.44 81 ILE A O 1
ATOM 645 N N . LEU A 1 82 ? -2.222 1.003 -8.611 1.00 92.56 82 LEU A N 1
ATOM 646 C CA . LEU A 1 82 ? -3.676 0.812 -8.574 1.00 92.56 82 LEU A CA 1
ATOM 647 C C . LEU A 1 82 ? -4.204 0.835 -7.135 1.00 92.56 82 LEU A C 1
ATOM 649 O O . LEU A 1 82 ? -5.110 1.604 -6.820 1.00 92.56 82 LEU A O 1
ATOM 653 N N . VAL A 1 83 ? -3.597 0.048 -6.244 1.00 93.12 83 VAL A N 1
ATOM 654 C CA . VAL A 1 83 ? -3.962 0.024 -4.823 1.00 93.12 83 VAL A CA 1
ATOM 655 C C . VAL A 1 83 ? -3.800 1.402 -4.180 1.00 93.12 83 VAL A C 1
ATOM 657 O O . VAL A 1 83 ? -4.726 1.867 -3.516 1.00 93.12 83 VAL A O 1
ATOM 660 N N . ALA A 1 84 ? -2.673 2.081 -4.405 1.00 93.56 84 ALA A N 1
ATOM 661 C CA . ALA A 1 84 ? -2.433 3.418 -3.870 1.00 93.56 84 ALA A CA 1
ATOM 662 C C . ALA A 1 84 ? -3.485 4.429 -4.351 1.00 93.56 84 ALA A C 1
ATOM 664 O O . ALA A 1 84 ? -4.015 5.191 -3.547 1.00 93.56 84 ALA A O 1
ATOM 665 N N . THR A 1 85 ? -3.856 4.390 -5.635 1.00 92.00 85 THR A N 1
ATOM 666 C CA . THR A 1 85 ? -4.906 5.250 -6.199 1.00 92.00 85 THR A CA 1
ATOM 667 C C . THR A 1 85 ? -6.256 5.009 -5.536 1.00 92.00 85 THR A C 1
ATOM 669 O O . THR A 1 85 ? -7.000 5.954 -5.314 1.00 92.00 85 THR A O 1
ATOM 672 N N . HIS A 1 86 ? -6.594 3.774 -5.173 1.00 89.50 86 HIS A N 1
ATOM 673 C CA . HIS A 1 86 ? -7.820 3.533 -4.416 1.00 89.50 86 HIS A CA 1
ATOM 674 C C . HIS A 1 86 ? -7.722 4.041 -2.975 1.00 89.50 86 HIS A C 1
ATOM 676 O O . HIS A 1 86 ? -8.663 4.661 -2.477 1.00 89.50 86 HIS A O 1
ATOM 682 N N . LEU A 1 87 ? -6.584 3.799 -2.321 1.00 90.44 87 LEU A N 1
ATOM 683 C CA . LEU A 1 87 ? -6.337 4.199 -0.938 1.00 90.44 87 LEU A CA 1
ATOM 684 C C . LEU A 1 87 ? -6.281 5.717 -0.749 1.00 90.44 87 LEU A C 1
ATOM 686 O O . LEU A 1 87 ? -6.708 6.193 0.294 1.00 90.44 87 LEU A O 1
ATOM 690 N N . GLN A 1 88 ? -5.844 6.485 -1.752 1.00 88.50 88 GLN A N 1
ATOM 691 C CA . GLN A 1 88 ? -5.779 7.954 -1.683 1.00 88.50 88 GLN A CA 1
ATOM 692 C C . GLN A 1 88 ? -7.153 8.606 -1.420 1.00 88.50 88 GLN A C 1
ATOM 694 O O . GLN A 1 88 ? -7.238 9.752 -0.998 1.00 88.50 88 GLN A O 1
ATOM 699 N N . HIS A 1 89 ? -8.246 7.891 -1.708 1.00 85.88 89 HIS A N 1
ATOM 700 C CA . HIS A 1 89 ? -9.608 8.358 -1.454 1.00 85.88 89 HIS A CA 1
ATOM 701 C C . HIS A 1 89 ? -10.080 8.070 -0.021 1.00 85.88 89 HIS A C 1
ATOM 703 O O . HIS A 1 89 ? -11.192 8.453 0.340 1.00 85.88 89 HIS A O 1
ATOM 709 N N . LEU A 1 90 ? -9.265 7.380 0.780 1.00 87.56 90 LEU A N 1
ATOM 710 C CA . LEU A 1 90 ? -9.540 7.021 2.163 1.00 87.56 90 LEU A CA 1
ATOM 711 C C . LEU A 1 90 ? -8.567 7.794 3.068 1.00 87.56 90 LEU A C 1
ATOM 713 O O . LEU A 1 90 ? -7.410 7.389 3.184 1.00 87.56 90 LEU A O 1
ATOM 717 N N . PRO A 1 91 ? -9.003 8.874 3.743 1.00 87.81 91 PRO A N 1
ATOM 718 C CA . PRO A 1 91 ? -8.096 9.757 4.484 1.00 87.81 91 PRO A CA 1
ATOM 719 C C . PRO A 1 91 ? -7.310 9.023 5.579 1.00 87.81 91 PRO A C 1
ATOM 721 O O . PRO A 1 91 ? -6.152 9.331 5.826 1.00 87.81 91 PRO A O 1
ATOM 724 N N . GLN A 1 92 ? -7.896 7.988 6.187 1.00 89.00 92 GLN A N 1
ATOM 725 C CA . GLN A 1 92 ? -7.225 7.177 7.210 1.00 89.00 92 GLN A CA 1
ATOM 726 C C . GLN A 1 92 ? -6.066 6.311 6.676 1.00 89.00 92 GLN A C 1
ATOM 728 O O . GLN A 1 92 ? -5.236 5.868 7.460 1.00 89.00 92 GLN A O 1
ATOM 733 N N . TYR A 1 93 ? -6.016 6.040 5.365 1.00 90.88 93 TYR A N 1
ATOM 734 C CA . TYR A 1 93 ? -4.986 5.214 4.719 1.00 90.88 93 TYR A CA 1
ATOM 735 C C . TYR A 1 93 ? -4.064 6.033 3.807 1.00 90.88 93 TYR A C 1
ATOM 737 O O . TYR A 1 93 ? -3.302 5.446 3.039 1.00 90.88 93 TYR A O 1
ATOM 745 N N . GLU A 1 94 ? -4.109 7.366 3.879 1.00 92.44 94 GLU A N 1
ATOM 746 C CA . GLU A 1 94 ? -3.315 8.247 3.018 1.00 92.44 94 GLU A CA 1
ATOM 747 C C . GLU A 1 94 ? -1.816 7.928 3.106 1.00 92.44 94 GLU A C 1
ATOM 749 O O . GLU A 1 94 ? -1.163 7.729 2.084 1.00 92.44 94 GLU A O 1
ATOM 754 N N . GLU A 1 95 ? -1.279 7.760 4.315 1.00 94.31 95 GLU A N 1
ATOM 755 C CA . GLU A 1 95 ? 0.136 7.424 4.516 1.00 94.31 95 GLU A CA 1
ATOM 756 C C . GLU A 1 95 ? 0.510 6.072 3.885 1.00 94.31 95 GLU A C 1
ATOM 758 O O . GLU A 1 95 ? 1.568 5.928 3.268 1.00 94.31 95 GLU A O 1
ATOM 763 N N . VAL A 1 96 ? -0.384 5.081 3.980 1.00 94.12 96 VAL A N 1
ATOM 764 C CA . VAL A 1 96 ? -0.189 3.758 3.367 1.00 94.12 96 VAL A CA 1
ATOM 765 C C . VAL A 1 96 ? -0.214 3.874 1.842 1.00 94.12 96 VAL A C 1
ATOM 767 O O . VAL A 1 96 ? 0.610 3.260 1.161 1.00 94.12 96 VAL A O 1
ATOM 770 N N . ALA A 1 97 ? -1.116 4.698 1.299 1.00 94.56 97 ALA A N 1
ATOM 771 C CA . ALA A 1 97 ? -1.201 4.990 -0.128 1.00 94.56 97 ALA A CA 1
ATOM 772 C C . ALA A 1 97 ? 0.088 5.640 -0.647 1.00 94.56 97 ALA A C 1
ATOM 774 O O . ALA A 1 97 ? 0.634 5.210 -1.665 1.00 94.56 97 ALA A O 1
ATOM 775 N N . LEU A 1 98 ? 0.599 6.644 0.072 1.00 95.88 98 LEU A N 1
ATOM 776 C CA . LEU A 1 98 ? 1.827 7.355 -0.275 1.00 95.88 98 LEU A CA 1
ATOM 777 C C . LEU A 1 98 ? 3.032 6.412 -0.294 1.00 95.88 98 LEU A C 1
ATOM 779 O O . LEU A 1 98 ? 3.797 6.418 -1.261 1.00 95.88 98 LEU A O 1
ATOM 783 N N . LEU A 1 99 ? 3.172 5.558 0.724 1.00 96.38 99 LEU A N 1
ATOM 784 C CA . LEU A 1 99 ? 4.255 4.580 0.790 1.00 96.38 99 LEU A CA 1
ATOM 785 C C . LEU A 1 99 ? 4.162 3.546 -0.344 1.00 96.38 99 LEU A C 1
ATOM 787 O O . LEU A 1 99 ? 5.164 3.261 -1.002 1.00 96.38 99 LEU A O 1
ATOM 791 N N . ALA A 1 100 ? 2.965 3.024 -0.624 1.00 95.94 100 ALA A N 1
ATOM 792 C CA . ALA A 1 100 ? 2.743 2.090 -1.727 1.00 95.94 100 ALA A CA 1
ATOM 793 C C . ALA A 1 100 ? 3.092 2.719 -3.084 1.00 95.94 100 ALA A C 1
ATOM 795 O O . ALA A 1 100 ? 3.790 2.101 -3.892 1.00 95.94 100 ALA A O 1
ATOM 796 N N . ASN A 1 101 ? 2.655 3.961 -3.314 1.00 96.06 101 ASN A N 1
ATOM 797 C CA . ASN A 1 101 ? 2.953 4.700 -4.535 1.00 96.06 101 ASN A CA 1
ATOM 798 C C . ASN A 1 101 ? 4.459 4.955 -4.684 1.00 96.06 101 ASN A C 1
ATOM 800 O O . ASN A 1 101 ? 5.015 4.742 -5.760 1.00 96.06 101 ASN A O 1
ATOM 804 N N . HIS A 1 102 ? 5.137 5.347 -3.602 1.00 96.38 102 HIS A N 1
ATOM 805 C CA . HIS A 1 102 ? 6.586 5.536 -3.596 1.00 96.38 102 HIS A CA 1
ATOM 806 C C . HIS A 1 102 ? 7.325 4.255 -4.016 1.00 96.38 102 HIS A C 1
ATOM 808 O O . HIS A 1 102 ? 8.088 4.283 -4.981 1.00 96.38 102 HIS A O 1
ATOM 814 N N . ILE A 1 103 ? 7.029 3.113 -3.381 1.00 95.00 103 ILE A N 1
ATOM 815 C CA . ILE A 1 103 ? 7.635 1.814 -3.729 1.00 95.00 103 ILE A CA 1
ATOM 816 C C . ILE A 1 103 ? 7.374 1.465 -5.201 1.00 95.00 103 ILE A C 1
ATOM 818 O O . ILE A 1 103 ? 8.262 0.975 -5.901 1.00 95.00 103 ILE A O 1
ATOM 822 N N . ALA A 1 104 ? 6.163 1.728 -5.691 1.00 94.19 104 ALA A N 1
ATOM 823 C CA . ALA A 1 104 ? 5.797 1.449 -7.070 1.00 94.19 104 ALA A CA 1
ATOM 824 C C . ALA A 1 104 ? 6.602 2.272 -8.083 1.00 94.19 104 ALA A C 1
ATOM 826 O O . ALA A 1 104 ? 7.044 1.746 -9.108 1.00 94.19 104 ALA A O 1
ATOM 827 N N . HIS A 1 105 ? 6.798 3.559 -7.800 1.00 94.06 105 HIS A N 1
ATOM 828 C CA . HIS A 1 105 ? 7.606 4.442 -8.630 1.00 94.06 105 HIS A CA 1
ATOM 829 C C . HIS A 1 105 ? 9.067 3.996 -8.663 1.00 94.06 105 HIS A C 1
ATOM 831 O O . HIS A 1 105 ? 9.623 3.884 -9.756 1.00 94.06 105 HIS A O 1
ATOM 837 N N . GLU A 1 106 ? 9.646 3.657 -7.512 1.00 93.25 106 GLU A N 1
ATOM 838 C CA . GLU A 1 106 ? 11.011 3.129 -7.420 1.00 93.25 106 GLU A CA 1
ATOM 839 C C . GLU A 1 106 ? 11.163 1.828 -8.227 1.00 93.25 106 GLU A C 1
ATOM 841 O O . GLU A 1 106 ? 12.070 1.699 -9.052 1.00 93.25 106 GLU A O 1
ATOM 846 N N . LEU A 1 107 ? 10.226 0.881 -8.084 1.00 91.12 107 LEU A N 1
ATOM 847 C CA . LEU A 1 107 ? 10.222 -0.362 -8.867 1.00 91.12 107 LEU A CA 1
ATOM 848 C C . LEU A 1 107 ? 10.164 -0.095 -10.375 1.00 91.12 107 LEU A C 1
ATOM 850 O O . LEU A 1 107 ? 10.873 -0.738 -11.152 1.00 91.12 107 LEU A O 1
ATOM 854 N N . ARG A 1 108 ? 9.331 0.860 -10.802 1.00 89.38 108 ARG A N 1
ATOM 855 C CA . ARG A 1 108 ? 9.175 1.205 -12.217 1.00 89.38 108 ARG A CA 1
ATOM 856 C C . ARG A 1 108 ? 10.428 1.870 -12.775 1.00 89.38 108 A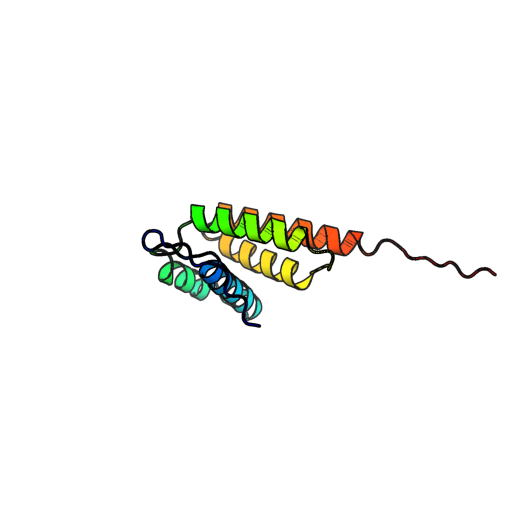RG A C 1
ATOM 858 O O . ARG A 1 108 ? 10.851 1.515 -13.868 1.00 89.38 108 ARG A O 1
ATOM 865 N N . GLN A 1 109 ? 11.032 2.793 -12.028 1.00 87.31 109 GLN A N 1
ATOM 866 C CA . GLN A 1 109 ? 12.292 3.426 -12.418 1.00 87.31 109 GLN A CA 1
ATOM 867 C C . GLN A 1 109 ? 13.396 2.386 -12.585 1.00 87.31 109 GLN A C 1
ATOM 869 O O . GLN A 1 109 ? 14.080 2.391 -13.601 1.00 87.31 109 GLN A O 1
ATOM 874 N N . ARG A 1 110 ? 13.517 1.433 -11.656 1.00 83.62 110 ARG A N 1
ATOM 875 C CA . ARG A 1 110 ? 14.511 0.357 -11.758 1.00 83.62 110 ARG A CA 1
ATOM 876 C C . ARG A 1 110 ? 14.283 -0.558 -12.951 1.00 83.62 110 ARG A C 1
ATOM 878 O O . ARG A 1 110 ? 15.246 -0.965 -13.589 1.00 83.62 110 ARG A O 1
ATOM 885 N N . ALA A 1 111 ? 13.029 -0.853 -13.276 1.00 78.56 111 ALA A N 1
ATOM 886 C CA . ALA A 1 111 ? 12.708 -1.632 -14.463 1.00 78.56 111 ALA A CA 1
ATOM 887 C C . ALA A 1 111 ? 13.044 -0.895 -15.767 1.00 78.56 111 ALA A C 1
ATOM 889 O O . ALA A 1 111 ? 13.511 -1.526 -16.709 1.00 78.56 111 ALA A O 1
ATOM 890 N N . THR A 1 112 ? 12.862 0.427 -15.815 1.00 73.00 112 THR A N 1
ATOM 891 C CA . THR A 1 112 ? 13.264 1.242 -16.970 1.00 73.00 112 THR A CA 1
ATOM 892 C C . THR A 1 112 ? 14.786 1.410 -17.052 1.00 73.00 112 THR A C 1
ATOM 894 O O . THR A 1 112 ? 15.344 1.334 -18.139 1.00 73.00 112 THR A O 1
ATOM 897 N N . SER A 1 113 ? 15.477 1.581 -15.920 1.00 68.25 113 SER A N 1
ATOM 898 C CA . SER A 1 113 ? 16.940 1.736 -15.862 1.00 68.25 113 SER A CA 1
ATOM 899 C C . SER A 1 113 ? 17.708 0.426 -16.062 1.00 68.25 113 SER A C 1
ATOM 901 O O . SER A 1 113 ? 18.863 0.457 -16.469 1.00 68.25 113 SER A O 1
ATOM 903 N N . GLY A 1 114 ? 17.088 -0.730 -15.800 1.00 59.12 114 GLY A N 1
ATOM 904 C CA . GLY A 1 114 ? 17.640 -2.046 -16.144 1.00 59.12 114 GLY A CA 1
ATOM 905 C C . GLY A 1 114 ? 17.632 -2.339 -17.650 1.00 59.12 114 GLY A C 1
ATOM 906 O O . GLY A 1 114 ? 18.329 -3.242 -18.097 1.00 59.12 114 GLY A O 1
ATOM 907 N N . VAL A 1 115 ? 16.891 -1.553 -18.441 1.00 56.78 115 VAL A N 1
ATOM 908 C CA . VAL A 1 115 ? 16.923 -1.538 -19.915 1.00 56.78 115 VAL A CA 1
ATOM 909 C C . VAL A 1 115 ? 17.961 -0.507 -20.387 1.00 56.78 115 VAL A C 1
ATOM 911 O O . VAL A 1 115 ? 17.688 0.374 -21.195 1.00 56.78 115 VAL A O 1
ATOM 914 N N . VAL A 1 116 ? 19.175 -0.565 -19.842 1.00 54.81 116 VAL A N 1
ATOM 915 C CA . VAL A 1 116 ? 20.318 0.217 -20.334 1.00 54.81 116 VAL A CA 1
ATOM 916 C C . VAL A 1 116 ? 21.236 -0.731 -21.113 1.00 54.81 116 VAL A C 1
ATOM 918 O O . VAL A 1 116 ? 22.063 -1.426 -20.542 1.00 54.81 116 VAL A O 1
ATOM 921 N N . TRP A 1 117 ? 20.977 -0.776 -22.424 1.00 59.44 117 TRP A N 1
ATOM 922 C CA . TRP A 1 117 ? 21.849 -1.086 -23.569 1.00 59.44 117 TRP A CA 1
ATOM 923 C C . TRP A 1 117 ? 22.996 -2.098 -23.387 1.00 59.44 117 TRP A C 1
ATOM 925 O O . TRP A 1 117 ? 24.143 -1.704 -23.197 1.00 59.44 117 TRP A O 1
ATOM 935 N N . ASP A 1 118 ? 22.723 -3.378 -23.654 1.00 53.09 118 ASP A N 1
ATOM 936 C CA . ASP A 1 118 ? 23.711 -4.215 -24.349 1.00 53.09 118 ASP A CA 1
ATOM 937 C C . ASP A 1 118 ? 23.571 -3.908 -25.848 1.00 53.09 118 ASP A C 1
ATOM 939 O O . ASP A 1 118 ? 22.837 -4.559 -26.589 1.00 53.09 118 ASP A O 1
ATOM 943 N N . TYR A 1 119 ? 24.133 -2.772 -26.265 1.00 52.97 119 TYR A N 1
ATOM 944 C CA . TYR A 1 119 ? 24.297 -2.468 -27.682 1.00 52.97 119 TYR A CA 1
ATOM 945 C C . TYR A 1 119 ? 25.614 -3.115 -28.109 1.00 52.97 119 TYR A C 1
ATOM 947 O O . TYR A 1 119 ? 26.646 -2.449 -28.172 1.00 52.97 119 TYR A O 1
ATOM 955 N N . ASP A 1 120 ? 25.582 -4.425 -28.362 1.00 54.38 120 ASP A N 1
ATOM 956 C CA . ASP A 1 120 ? 26.594 -5.088 -29.182 1.00 54.38 120 ASP A CA 1
ATOM 957 C C . ASP A 1 120 ? 26.420 -4.546 -30.607 1.00 54.38 120 ASP A C 1
ATOM 959 O O . ASP A 1 120 ? 25.597 -5.002 -31.405 1.00 54.38 120 ASP A O 1
ATOM 963 N N . GLY A 1 121 ? 27.083 -3.421 -30.877 1.00 56.62 121 GLY A N 1
ATOM 964 C CA . GLY A 1 121 ? 27.148 -2.871 -32.219 1.00 56.62 121 GLY A CA 1
ATOM 965 C C . GLY A 1 121 ? 27.839 -3.900 -33.114 1.00 56.62 121 GLY A C 1
ATOM 966 O O . GLY A 1 121 ? 28.918 -4.357 -32.743 1.00 56.62 121 GLY A O 1
ATOM 967 N N . PRO A 1 122 ? 27.262 -4.274 -34.272 1.00 59.38 122 PRO A N 1
ATOM 968 C CA . PRO A 1 122 ? 27.908 -5.235 -35.147 1.00 59.38 122 PRO A CA 1
ATOM 969 C C . PRO A 1 122 ? 29.226 -4.638 -35.640 1.00 59.38 122 PRO A C 1
ATOM 971 O O . PRO A 1 122 ? 29.222 -3.634 -36.355 1.00 59.38 122 PRO A O 1
ATOM 974 N N . ASP A 1 123 ? 30.334 -5.266 -35.251 1.00 61.88 123 ASP A N 1
ATOM 975 C CA . ASP A 1 123 ? 31.637 -5.054 -35.872 1.00 61.88 123 ASP A CA 1
ATOM 976 C C . ASP A 1 123 ? 31.484 -5.346 -37.379 1.00 61.88 123 ASP A C 1
ATOM 978 O O . ASP A 1 123 ? 31.058 -6.434 -37.786 1.00 61.88 123 ASP A O 1
ATOM 982 N N . ARG A 1 124 ? 31.693 -4.317 -38.202 1.00 59.47 124 ARG A N 1
ATOM 983 C CA . ARG A 1 124 ? 31.539 -4.321 -39.661 1.00 59.47 124 ARG A CA 1
ATOM 984 C C . ARG A 1 124 ? 32.755 -3.676 -40.293 1.00 59.47 124 ARG A C 1
ATOM 986 O O . ARG A 1 124 ? 33.130 -2.576 -39.829 1.00 59.47 124 ARG A O 1
#

Sequence (124 aa):
MTSQSPSTTGPVTLDAAGYEFLWTQLLEGAANGWDRHRMQKFFAQIEDRATIPAWLDWLGQFGKKVLASPTPNLELARRLILVATHLQHLPQYEEVALLANHIAHELRQRATSGVVWDYDGPDR